Prote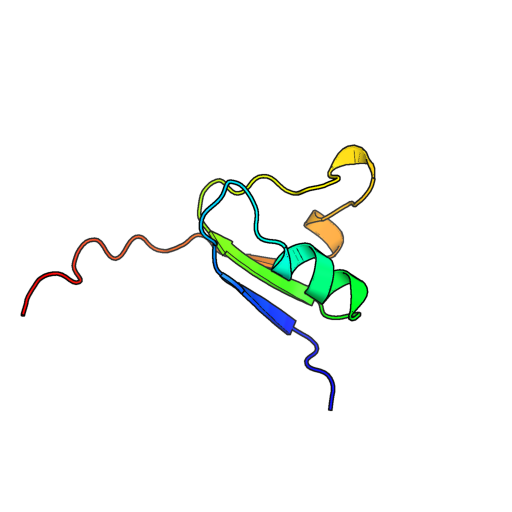in AF-D7LR98-F1 (afdb_monomer_lite)

Secondary structure (DSSP, 8-state):
---SEEEEE--SSSS-HHHHHHHHTT-EEEEE-SSPPPTTTTT--GGGT-EEE-----------

Organism: Arabidopsis lyrata subsp. lyrata (NCBI:txid81972)

Structure (mmCIF, N/CA/C/O backbone):
data_AF-D7LR98-F1
#
_entry.id   AF-D7LR98-F1
#
loop_
_atom_site.group_PDB
_atom_site.id
_atom_site.type_symbol
_atom_site.label_atom_id
_atom_site.label_alt_id
_atom_site.label_comp_id
_atom_site.label_asym_id
_atom_site.label_entity_id
_atom_site.label_seq_id
_atom_site.pdbx_PDB_ins_code
_atom_site.Cartn_x
_atom_site.Cartn_y
_atom_site.Cartn_z
_atom_site.occupancy
_atom_site.B_iso_or_equiv
_atom_site.auth_seq_id
_atom_site.auth_comp_id
_atom_site.auth_asym_id
_atom_site.auth_atom_id
_atom_site.pdbx_PDB_model_num
ATOM 1 N N . MET A 1 1 ? -0.459 -19.638 7.892 1.00 48.78 1 MET A N 1
ATOM 2 C CA . MET A 1 1 ? -1.478 -18.618 8.226 1.00 48.78 1 MET A CA 1
ATOM 3 C C . MET A 1 1 ? -1.168 -17.374 7.403 1.00 48.78 1 MET A C 1
ATOM 5 O O . MET A 1 1 ? -0.035 -16.919 7.465 1.00 48.78 1 MET A O 1
ATOM 9 N N . ARG A 1 2 ? -2.105 -16.881 6.584 1.00 69.69 2 ARG A N 1
ATOM 10 C CA . ARG A 1 2 ? -1.957 -15.639 5.801 1.00 69.69 2 ARG A CA 1
ATOM 11 C C . ARG A 1 2 ? -2.869 -14.593 6.443 1.00 69.69 2 ARG A C 1
ATOM 13 O O . ARG A 1 2 ? -4.033 -14.905 6.681 1.00 69.69 2 ARG A O 1
ATOM 20 N N . SER A 1 3 ? -2.345 -13.414 6.780 1.00 82.31 3 S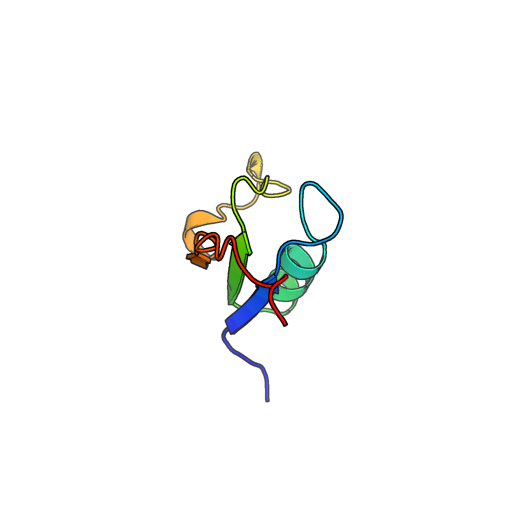ER A N 1
ATOM 21 C CA . SER A 1 3 ? -3.202 -12.318 7.246 1.00 82.31 3 SER A CA 1
ATOM 22 C C . SER A 1 3 ? -4.105 -11.870 6.099 1.00 82.31 3 SER A C 1
ATOM 24 O O . SER A 1 3 ? -3.650 -11.803 4.959 1.00 82.31 3 SER A O 1
ATOM 26 N N . ILE A 1 4 ? -5.371 -11.577 6.394 1.00 87.62 4 ILE A N 1
ATOM 27 C CA . ILE A 1 4 ? -6.311 -11.014 5.411 1.00 87.62 4 ILE A CA 1
ATOM 28 C C . ILE A 1 4 ? -6.015 -9.524 5.202 1.00 87.62 4 ILE A C 1
ATOM 30 O O . ILE A 1 4 ? -6.190 -9.020 4.100 1.00 87.62 4 ILE A O 1
ATOM 34 N N . PHE A 1 5 ? -5.509 -8.843 6.236 1.00 91.25 5 PHE A N 1
ATOM 35 C CA . PHE A 1 5 ? -5.186 -7.416 6.221 1.00 91.25 5 PHE A CA 1
ATOM 36 C C . PHE A 1 5 ? -3.702 -7.175 6.512 1.00 91.25 5 PHE A C 1
ATOM 38 O O . PHE A 1 5 ? -3.146 -7.763 7.445 1.00 91.25 5 PHE A O 1
ATOM 45 N N . CYS A 1 6 ? -3.061 -6.295 5.741 1.00 91.25 6 CYS A N 1
ATOM 46 C CA . CYS A 1 6 ? -1.636 -5.989 5.864 1.00 91.25 6 CYS A CA 1
ATOM 47 C C . CYS A 1 6 ? -1.421 -4.495 6.069 1.00 91.25 6 CYS A C 1
ATOM 49 O O . CYS A 1 6 ? -1.710 -3.682 5.191 1.00 91.25 6 CYS A O 1
ATOM 51 N N . LEU A 1 7 ? -0.875 -4.137 7.231 1.00 88.12 7 LEU A N 1
ATOM 52 C CA . LEU A 1 7 ? -0.561 -2.753 7.559 1.00 88.12 7 LEU A CA 1
ATOM 53 C C . LEU A 1 7 ? 0.576 -2.237 6.673 1.00 88.12 7 LEU A C 1
ATOM 55 O O . LEU A 1 7 ? 1.690 -2.758 6.680 1.00 88.12 7 LEU A O 1
ATOM 59 N N . CYS A 1 8 ? 0.285 -1.169 5.944 1.00 86.75 8 CYS A N 1
ATOM 60 C CA . CYS A 1 8 ? 1.192 -0.462 5.056 1.00 86.75 8 CYS A CA 1
ATOM 61 C C . CYS A 1 8 ? 1.398 0.962 5.596 1.00 86.75 8 CYS A C 1
ATOM 63 O O . CYS A 1 8 ? 0.840 1.916 5.048 1.00 86.75 8 CYS A O 1
ATOM 65 N N . PRO A 1 9 ? 2.157 1.138 6.697 1.00 82.00 9 PRO A N 1
ATOM 66 C CA . PRO A 1 9 ? 2.426 2.466 7.226 1.00 82.00 9 PRO A CA 1
ATOM 67 C C . PRO A 1 9 ? 3.199 3.290 6.197 1.00 82.00 9 PRO A C 1
ATOM 69 O O . PRO A 1 9 ? 4.049 2.748 5.470 1.00 82.00 9 PRO A O 1
ATOM 72 N N . PHE A 1 10 ? 2.915 4.594 6.166 1.00 76.44 10 PHE A N 1
ATOM 73 C CA . PHE A 1 10 ? 3.641 5.540 5.326 1.00 76.44 10 PHE A CA 1
ATOM 74 C C . PHE A 1 10 ? 5.159 5.367 5.500 1.00 76.44 10 PHE A C 1
ATOM 76 O O . PHE A 1 10 ? 5.664 5.254 6.619 1.00 76.44 10 PHE A O 1
ATOM 83 N N . GLY A 1 11 ? 5.865 5.240 4.377 1.00 67.38 11 GLY A N 1
ATOM 84 C CA . GLY A 1 11 ? 7.312 5.036 4.328 1.00 67.38 11 GLY A CA 1
ATOM 85 C C . GLY A 1 11 ? 8.073 6.337 4.079 1.00 67.38 11 GLY A C 1
ATOM 86 O O . GLY A 1 11 ? 7.516 7.421 4.153 1.00 67.38 11 GLY A O 1
ATOM 87 N N . TRP A 1 12 ? 9.357 6.219 3.741 1.00 59.88 12 TRP A N 1
ATOM 88 C CA . TRP A 1 12 ? 10.275 7.347 3.511 1.00 59.88 12 TRP A CA 1
ATOM 89 C C . TRP A 1 12 ? 10.022 8.130 2.200 1.00 59.88 12 TRP A C 1
ATOM 91 O O . TRP A 1 12 ? 10.765 9.048 1.877 1.00 59.88 12 TRP A O 1
ATOM 101 N N . GLY A 1 13 ? 8.987 7.786 1.426 1.00 71.62 13 GLY A N 1
ATOM 102 C CA . GLY A 1 13 ? 8.714 8.377 0.114 1.00 71.62 13 GLY A CA 1
ATOM 103 C C . GLY A 1 13 ? 7.223 8.525 -0.185 1.00 71.62 13 GLY A C 1
ATOM 104 O O . GLY A 1 13 ? 6.377 8.183 0.635 1.00 71.62 13 GLY A O 1
ATOM 105 N N . ILE A 1 14 ? 6.912 9.016 -1.389 1.00 73.69 14 ILE A N 1
ATOM 106 C CA . ILE A 1 14 ? 5.553 9.360 -1.858 1.00 73.69 14 ILE A CA 1
ATOM 107 C C . ILE A 1 14 ? 4.595 8.146 -1.841 1.00 73.69 14 ILE A C 1
ATOM 109 O O . ILE A 1 14 ? 3.381 8.306 -1.718 1.00 73.69 14 ILE A O 1
ATOM 113 N N . TRP A 1 15 ? 5.142 6.930 -1.915 1.00 80.31 15 TRP A N 1
ATOM 114 C CA . TRP A 1 15 ? 4.436 5.659 -1.752 1.00 80.31 15 TRP A CA 1
ATOM 115 C C . TRP A 1 15 ? 5.353 4.613 -1.096 1.00 80.31 15 TRP A C 1
ATOM 117 O O . TRP A 1 15 ? 6.571 4.788 -1.034 1.00 80.31 15 TRP A O 1
ATOM 127 N N . SER A 1 16 ? 4.778 3.520 -0.579 1.00 82.50 16 SER A N 1
ATOM 128 C CA . SER A 1 16 ? 5.535 2.422 0.040 1.00 82.50 16 SER A CA 1
ATOM 129 C C . SER A 1 16 ? 5.476 1.154 -0.823 1.00 82.50 16 SER A C 1
ATOM 131 O O . SER A 1 16 ? 4.367 0.724 -1.143 1.00 82.50 16 SER A O 1
ATOM 133 N N . PRO A 1 17 ? 6.614 0.489 -1.119 1.00 86.19 17 PRO A N 1
ATOM 134 C CA . PRO A 1 17 ? 6.631 -0.808 -1.811 1.00 86.19 17 PRO A CA 1
ATOM 135 C C . PRO A 1 17 ? 5.765 -1.876 -1.135 1.00 86.19 17 PRO A C 1
ATOM 137 O O . PRO A 1 17 ? 5.144 -2.692 -1.813 1.00 86.19 17 PRO A O 1
ATOM 140 N N . ARG A 1 18 ? 5.622 -1.787 0.196 1.00 87.12 18 ARG A N 1
ATOM 141 C CA . ARG A 1 18 ? 4.775 -2.668 1.015 1.00 87.12 18 ARG A CA 1
ATOM 142 C C . ARG A 1 18 ? 3.316 -2.711 0.552 1.00 87.12 18 ARG A C 1
ATOM 144 O O . ARG A 1 18 ? 2.659 -3.738 0.710 1.00 87.12 18 ARG A O 1
ATOM 151 N N . LEU A 1 19 ? 2.810 -1.624 -0.037 1.00 89.00 19 LEU A N 1
ATOM 152 C CA . LEU A 1 19 ? 1.463 -1.574 -0.612 1.00 89.00 19 LEU A CA 1
ATOM 153 C C . LEU A 1 19 ? 1.308 -2.580 -1.761 1.00 89.00 19 LEU A C 1
ATOM 155 O O . LEU A 1 19 ? 0.327 -3.314 -1.823 1.00 89.00 19 LEU A O 1
ATOM 159 N N . VAL A 1 20 ? 2.294 -2.634 -2.657 1.00 89.56 20 VAL A N 1
ATOM 160 C CA . VAL A 1 20 ? 2.275 -3.535 -3.814 1.00 89.56 20 VAL A CA 1
ATOM 161 C C . VAL A 1 20 ? 2.564 -4.966 -3.372 1.00 89.56 20 VAL A C 1
ATOM 163 O O . VAL A 1 20 ? 1.859 -5.888 -3.771 1.00 89.56 20 VAL A O 1
ATOM 166 N N . GLU A 1 21 ? 3.556 -5.157 -2.502 1.00 89.56 21 GLU A N 1
ATOM 167 C CA . GLU A 1 21 ? 3.930 -6.479 -1.988 1.00 89.56 21 GLU A CA 1
ATOM 168 C C . GLU A 1 21 ? 2.777 -7.163 -1.244 1.00 89.56 21 GLU A C 1
ATOM 170 O O . GLU A 1 21 ? 2.546 -8.360 -1.431 1.00 89.56 21 GLU A O 1
ATOM 175 N N . SER A 1 22 ? 2.018 -6.416 -0.435 1.00 90.38 22 SER A N 1
ATOM 176 C CA . SER A 1 22 ? 0.846 -6.947 0.269 1.00 90.38 22 SER A CA 1
ATOM 177 C C . SER A 1 22 ? -0.284 -7.329 -0.687 1.00 90.38 22 SER A C 1
ATOM 179 O O . SER A 1 22 ? -0.812 -8.437 -0.569 1.00 90.38 22 SER A O 1
ATOM 181 N N . ALA A 1 23 ? -0.589 -6.485 -1.677 1.00 89.69 23 ALA A N 1
ATOM 182 C CA . ALA A 1 23 ? -1.595 -6.779 -2.695 1.00 89.69 23 ALA A CA 1
ATOM 183 C C . ALA A 1 23 ? -1.234 -8.025 -3.526 1.00 89.69 23 ALA A C 1
ATOM 185 O O . ALA A 1 23 ? -2.057 -8.926 -3.688 1.00 89.69 23 ALA A O 1
ATOM 186 N N . VAL A 1 24 ? 0.019 -8.137 -3.985 1.00 90.69 24 VAL A N 1
ATOM 187 C CA . VAL A 1 24 ? 0.525 -9.318 -4.718 1.00 90.69 24 VAL A CA 1
ATOM 188 C C . VAL A 1 24 ? 0.509 -10.566 -3.836 1.00 90.69 24 VAL A C 1
ATOM 190 O O . VAL A 1 24 ? 0.215 -11.669 -4.295 1.00 90.69 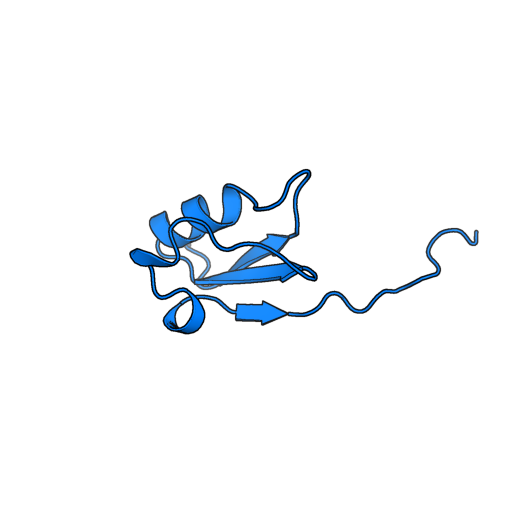24 VAL A O 1
ATOM 193 N N . SER A 1 25 ? 0.749 -10.395 -2.539 1.00 90.31 25 SER A N 1
ATOM 194 C CA . SER A 1 25 ? 0.621 -11.459 -1.549 1.00 90.31 25 SER A CA 1
ATOM 195 C C . SER A 1 25 ? -0.835 -11.803 -1.219 1.00 90.31 25 SER A C 1
ATOM 197 O O . SER A 1 25 ? -1.056 -12.543 -0.266 1.00 90.31 25 SER A O 1
ATOM 199 N N . GLY A 1 26 ? -1.834 -11.305 -1.955 1.00 89.38 26 GLY A N 1
ATOM 200 C CA . GLY A 1 26 ? -3.253 -11.607 -1.738 1.00 89.38 26 GLY A CA 1
ATOM 201 C C . GLY A 1 26 ? -3.797 -11.096 -0.403 1.00 89.38 26 GLY A C 1
ATOM 202 O O . GLY A 1 26 ? -4.766 -11.646 0.115 1.00 89.38 26 GLY A O 1
ATOM 203 N N . CYS A 1 27 ? -3.138 -10.099 0.177 1.00 92.38 27 CYS A N 1
ATOM 204 C CA . CYS A 1 27 ? -3.533 -9.448 1.412 1.00 92.38 27 CYS A CA 1
ATOM 205 C C . CYS A 1 27 ? -4.184 -8.103 1.084 1.00 92.38 27 CYS A C 1
ATOM 207 O O . CYS A 1 27 ? -3.699 -7.392 0.207 1.00 92.38 27 CYS A O 1
ATOM 209 N N . VAL A 1 28 ? -5.246 -7.728 1.797 1.00 92.31 28 VAL A N 1
ATOM 210 C CA . VAL A 1 28 ? -5.882 -6.412 1.668 1.00 92.31 28 VAL A CA 1
ATOM 211 C C . VAL A 1 28 ? -4.986 -5.372 2.351 1.00 92.31 28 VAL A C 1
ATOM 213 O O . VAL A 1 28 ? -4.824 -5.420 3.578 1.00 92.31 28 VAL A O 1
ATOM 216 N N . PRO A 1 29 ? -4.359 -4.441 1.612 1.00 92.12 29 PRO A N 1
ATOM 217 C CA . PRO A 1 29 ? -3.551 -3.399 2.220 1.00 92.12 29 PRO A CA 1
ATOM 218 C C . PRO A 1 29 ? -4.397 -2.461 3.086 1.00 92.12 29 PRO A C 1
ATOM 220 O O . PRO A 1 29 ? -5.513 -2.074 2.738 1.00 92.12 29 PRO A O 1
ATOM 223 N N . VAL A 1 30 ? -3.823 -2.059 4.217 1.00 91.81 30 VAL A N 1
ATOM 224 C CA . VAL A 1 30 ? -4.360 -1.034 5.113 1.00 91.81 30 VAL A CA 1
ATOM 225 C C . VAL A 1 30 ? -3.309 0.058 5.246 1.00 91.81 30 VAL A C 1
ATOM 227 O O . VAL A 1 30 ? -2.291 -0.130 5.913 1.00 91.81 30 VAL A O 1
ATOM 230 N N . VAL A 1 31 ? -3.521 1.192 4.589 1.00 89.19 31 VAL A N 1
ATOM 231 C CA . VAL A 1 31 ? -2.587 2.321 4.592 1.00 89.19 31 VAL A CA 1
ATOM 232 C C . VAL A 1 31 ? -2.993 3.332 5.655 1.00 89.19 31 VAL A C 1
ATOM 234 O O . VAL A 1 31 ? -4.136 3.778 5.698 1.00 89.19 31 VAL A O 1
ATOM 237 N N . ILE A 1 32 ? -2.026 3.717 6.490 1.00 86.50 32 ILE A N 1
ATOM 238 C CA . ILE A 1 32 ? -2.172 4.784 7.487 1.00 86.50 32 ILE A CA 1
ATOM 239 C C . ILE A 1 32 ? -1.245 5.926 7.067 1.00 86.50 32 ILE A C 1
ATOM 241 O O . ILE A 1 32 ? -0.039 5.886 7.335 1.00 86.50 32 ILE A O 1
ATOM 245 N N . ALA A 1 33 ? -1.787 6.896 6.331 1.00 81.31 33 ALA A N 1
ATOM 246 C CA . ALA A 1 33 ? -1.025 7.989 5.732 1.00 81.31 33 ALA A CA 1
ATOM 247 C C . ALA A 1 33 ? -1.932 9.159 5.330 1.00 81.31 33 ALA A C 1
ATOM 249 O O . ALA A 1 33 ? -3.080 8.951 4.943 1.00 81.31 33 ALA A O 1
ATOM 250 N N . ASN A 1 34 ? -1.376 10.372 5.327 1.00 78.94 34 ASN A N 1
ATOM 251 C CA . ASN A 1 34 ? -2.009 11.551 4.739 1.00 78.94 34 ASN A CA 1
ATOM 252 C C . ASN A 1 34 ? -1.326 11.837 3.390 1.00 78.94 34 ASN A C 1
ATOM 254 O O . ASN A 1 34 ? -0.101 11.910 3.336 1.00 78.94 34 ASN A O 1
ATOM 258 N N . GLY A 1 35 ? -2.098 11.971 2.305 1.00 76.50 35 GLY A N 1
ATOM 259 C CA . GLY A 1 35 ? -1.574 12.414 1.002 1.00 76.50 35 GLY A CA 1
ATOM 260 C C . GLY A 1 35 ? -0.653 11.431 0.262 1.00 76.50 35 GLY A C 1
ATOM 261 O O . GLY A 1 35 ? 0.251 11.868 -0.443 1.00 76.50 35 GLY A O 1
ATOM 262 N N . ILE A 1 36 ? -0.853 10.116 0.410 1.00 82.88 36 ILE A N 1
ATOM 263 C CA . ILE A 1 36 ? -0.095 9.106 -0.352 1.00 82.88 36 ILE A CA 1
ATOM 264 C C . ILE A 1 36 ? -0.534 9.075 -1.825 1.00 82.88 36 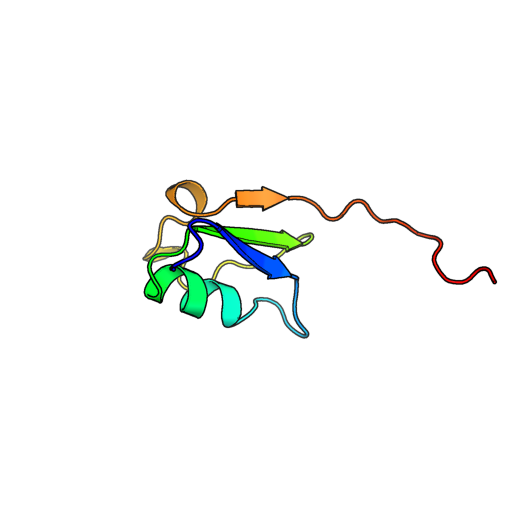ILE A C 1
ATOM 266 O O . ILE A 1 36 ? -1.729 9.124 -2.122 1.00 82.88 36 ILE A O 1
ATOM 270 N N . GLN A 1 37 ? 0.420 8.930 -2.748 1.00 85.31 37 GLN A N 1
ATOM 271 C CA . GLN A 1 37 ? 0.110 8.636 -4.147 1.00 85.31 37 GLN A CA 1
ATOM 272 C C . GLN A 1 37 ? 0.048 7.123 -4.344 1.00 85.31 37 GLN A C 1
ATOM 274 O O . GLN A 1 37 ? 0.944 6.392 -3.926 1.00 85.31 37 GLN A O 1
ATOM 279 N N . LEU A 1 38 ? -1.004 6.635 -4.992 1.00 88.38 38 LEU A N 1
ATOM 280 C CA . LEU A 1 38 ? -1.160 5.207 -5.238 1.00 88.38 38 LEU A CA 1
ATOM 281 C C . LEU A 1 38 ? -0.430 4.829 -6.537 1.00 88.38 38 LEU A C 1
ATOM 283 O O . LEU A 1 38 ? -0.713 5.420 -7.583 1.00 88.38 38 LEU A O 1
ATOM 287 N N . PRO A 1 39 ? 0.519 3.878 -6.503 1.00 88.19 39 PRO A N 1
ATOM 288 C CA . PRO A 1 39 ? 1.245 3.466 -7.697 1.00 88.19 39 PRO A CA 1
ATOM 289 C C . PRO A 1 39 ? 0.294 2.753 -8.664 1.00 88.19 39 PRO A C 1
ATOM 291 O O . PRO A 1 39 ? -0.598 2.031 -8.232 1.00 88.19 39 PRO A O 1
ATOM 294 N N . PHE A 1 40 ? 0.486 2.917 -9.973 1.00 89.69 40 PHE A N 1
ATOM 295 C CA . PHE A 1 40 ? -0.344 2.259 -10.996 1.00 89.69 40 PHE A CA 1
ATOM 296 C C . PHE A 1 40 ? -1.854 2.545 -10.874 1.00 89.69 40 PHE A C 1
ATOM 298 O O . PHE A 1 40 ? -2.660 1.678 -11.200 1.00 89.69 40 PHE A O 1
ATOM 305 N N . SER A 1 41 ? -2.257 3.737 -10.423 1.00 88.25 41 SER A N 1
ATOM 306 C CA . SER A 1 41 ? -3.673 4.132 -10.297 1.00 88.25 41 SER A CA 1
ATOM 307 C C . SER A 1 41 ? -4.485 3.990 -11.590 1.00 88.25 41 SER A C 1
ATOM 309 O O . SER A 1 41 ? -5.686 3.759 -11.529 1.00 88.25 41 SER A O 1
ATOM 311 N N . GLU A 1 42 ? -3.826 4.076 -12.748 1.00 90.25 42 GLU A N 1
ATOM 312 C CA . GLU A 1 42 ? -4.444 3.888 -14.070 1.00 90.25 42 GLU A CA 1
ATOM 313 C C . GLU A 1 42 ? -4.791 2.422 -14.379 1.00 90.25 42 GLU A C 1
ATOM 315 O O . GLU A 1 42 ? -5.614 2.138 -15.245 1.00 90.25 42 GLU A O 1
ATOM 320 N N . ILE A 1 43 ? -4.139 1.478 -13.697 1.00 92.38 43 ILE A N 1
ATOM 321 C CA . ILE A 1 43 ? -4.248 0.037 -13.961 1.00 92.38 43 ILE A CA 1
ATOM 322 C C . ILE A 1 43 ? -4.969 -0.663 -12.804 1.00 92.38 43 ILE A C 1
ATOM 324 O O . ILE A 1 43 ? -5.761 -1.580 -13.015 1.00 92.38 43 ILE A O 1
ATOM 328 N N . VAL A 1 44 ? -4.703 -0.232 -11.570 1.00 90.31 44 VAL A N 1
ATOM 329 C CA . VAL A 1 44 ? -5.209 -0.845 -10.343 1.00 90.31 44 VAL A CA 1
ATOM 330 C C . VAL A 1 44 ? -6.243 0.069 -9.698 1.00 90.31 44 VAL A C 1
ATOM 332 O O . VAL A 1 44 ? -5.938 1.183 -9.269 1.00 90.31 44 VAL A O 1
ATOM 335 N N . ARG A 1 45 ? -7.471 -0.441 -9.549 1.00 91.12 45 ARG A N 1
ATOM 336 C CA . ARG A 1 45 ? -8.554 0.241 -8.828 1.00 91.12 45 ARG A CA 1
ATOM 337 C C . ARG A 1 45 ? -8.391 0.078 -7.319 1.00 91.12 45 ARG A C 1
ATOM 339 O O . ARG A 1 45 ? -9.132 -0.650 -6.668 1.00 91.12 45 ARG A O 1
ATOM 346 N N . TRP A 1 46 ? -7.410 0.777 -6.754 1.00 89.62 46 TRP A N 1
ATOM 347 C CA . TRP A 1 46 ? -7.114 0.740 -5.321 1.00 89.62 46 TRP A CA 1
ATOM 348 C C . TRP A 1 46 ? -8.321 0.9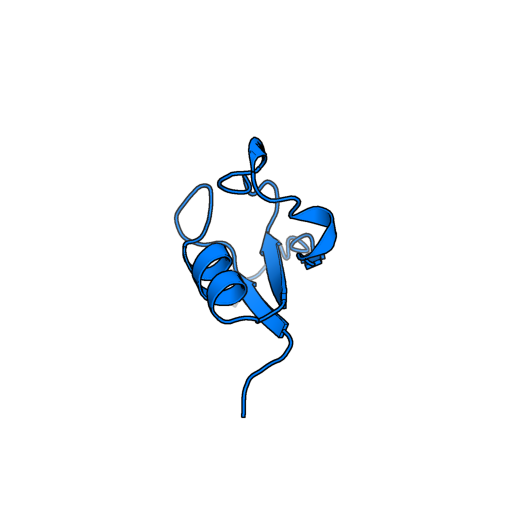61 -4.402 1.00 89.62 46 TRP A C 1
ATOM 350 O O . TRP A 1 46 ? -8.414 0.218 -3.432 1.00 89.62 46 TRP A O 1
ATOM 360 N N . PRO A 1 47 ? -9.272 1.881 -4.673 1.00 87.69 47 PRO A N 1
ATOM 361 C CA . PRO A 1 47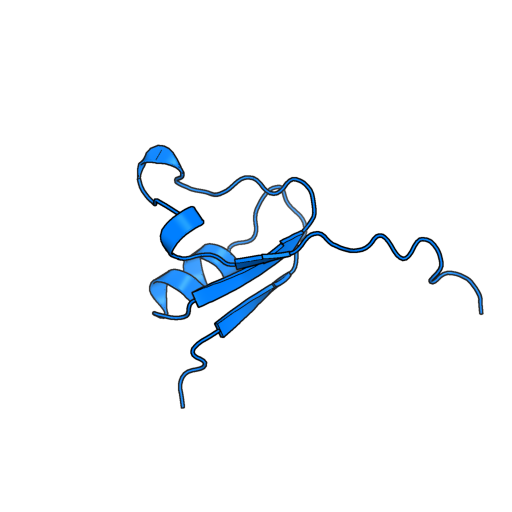 ? -10.432 2.072 -3.797 1.00 87.69 47 PRO A CA 1
ATOM 362 C C . PRO A 1 47 ? -11.287 0.813 -3.572 1.00 87.69 47 PRO A C 1
ATOM 364 O O . PRO A 1 47 ? -12.020 0.753 -2.593 1.00 87.69 47 PRO A O 1
ATOM 367 N N . GLU A 1 48 ? -11.191 -0.195 -4.447 1.00 90.69 48 GLU A N 1
ATOM 368 C CA . GLU A 1 48 ? -11.901 -1.475 -4.303 1.00 90.69 48 GLU A CA 1
ATOM 369 C C . GLU A 1 48 ? -11.160 -2.474 -3.402 1.00 90.69 48 GLU A C 1
ATOM 371 O O . GLU A 1 48 ? -11.762 -3.423 -2.906 1.00 90.69 48 GLU A O 1
ATOM 376 N N . ILE A 1 49 ? -9.853 -2.285 -3.199 1.00 89.56 49 ILE A N 1
ATOM 377 C CA . ILE A 1 49 ? -8.962 -3.283 -2.586 1.00 89.56 49 ILE A CA 1
ATOM 378 C C . ILE A 1 49 ? -8.092 -2.727 -1.451 1.00 89.56 49 ILE A C 1
ATOM 380 O O . ILE A 1 49 ? -7.283 -3.460 -0.895 1.00 89.56 49 ILE A O 1
ATOM 384 N N . LEU A 1 50 ? -8.219 -1.444 -1.114 1.00 88.62 50 LEU A N 1
ATOM 385 C CA . LEU A 1 50 ? -7.380 -0.741 -0.146 1.00 88.62 50 LEU A CA 1
ATOM 386 C C . LEU A 1 50 ? -8.241 -0.052 0.912 1.00 88.62 50 LEU A C 1
ATOM 388 O O . LEU A 1 50 ? -9.164 0.695 0.595 1.00 88.62 50 LEU A O 1
ATOM 392 N N . LEU A 1 51 ? -7.857 -0.219 2.176 1.00 89.94 51 LEU A N 1
ATOM 393 C CA . LEU A 1 51 ? -8.364 0.588 3.281 1.00 89.94 51 LEU A CA 1
ATOM 394 C C . LEU A 1 51 ? -7.389 1.729 3.573 1.00 89.94 51 LEU A C 1
ATOM 396 O O . LEU A 1 51 ? -6.233 1.495 3.920 1.00 89.94 51 LEU A O 1
ATOM 400 N N . MET A 1 52 ? -7.867 2.964 3.450 1.00 87.12 52 MET A N 1
ATOM 401 C CA . MET A 1 52 ? -7.110 4.174 3.765 1.00 87.12 52 MET A CA 1
ATOM 402 C C . MET A 1 52 ? -7.606 4.753 5.086 1.00 87.12 52 MET A C 1
ATOM 404 O O . MET A 1 52 ? -8.782 5.087 5.219 1.00 87.12 52 MET A O 1
ATOM 408 N N . MET A 1 53 ? -6.708 4.901 6.054 1.00 85.44 53 MET A N 1
ATOM 409 C CA . MET A 1 53 ? -6.958 5.645 7.283 1.00 85.44 53 MET A CA 1
ATOM 410 C C . MET A 1 53 ? -6.068 6.881 7.309 1.00 85.44 53 MET A C 1
ATOM 412 O O . MET A 1 53 ? -4.850 6.795 7.133 1.00 85.44 53 MET A O 1
ATOM 416 N N . ALA A 1 54 ? -6.683 8.035 7.559 1.00 80.06 54 ALA A N 1
ATOM 417 C CA . ALA A 1 54 ? -5.931 9.246 7.828 1.00 80.06 54 ALA A CA 1
ATOM 418 C C . ALA A 1 54 ? -5.123 9.044 9.111 1.00 80.06 54 ALA A C 1
ATOM 420 O O . ALA A 1 54 ? -5.631 8.528 10.114 1.00 80.06 54 ALA A O 1
ATOM 421 N N . LYS A 1 55 ? -3.860 9.463 9.092 1.00 71.69 55 LYS A N 1
ATOM 422 C CA . LYS A 1 55 ? -3.101 9.540 10.331 1.00 71.69 55 LYS A CA 1
ATOM 423 C C . LYS A 1 55 ? -3.711 10.683 11.137 1.00 71.69 55 LYS A C 1
ATOM 425 O O . LYS A 1 55 ? -3.692 11.828 10.690 1.00 71.69 55 LYS A O 1
ATOM 430 N N . LYS A 1 56 ? -4.275 10.367 12.305 1.00 70.06 56 LYS A N 1
ATOM 431 C CA . LYS A 1 56 ? -4.601 11.387 13.300 1.00 70.06 56 LYS A CA 1
ATOM 432 C C . LYS A 1 56 ? -3.266 11.993 13.717 1.00 70.06 56 LYS A C 1
ATOM 434 O O . LYS A 1 56 ? -2.424 11.282 14.264 1.00 70.06 56 LYS A O 1
ATOM 439 N N . ASP A 1 57 ? -3.036 13.246 13.345 1.00 60.72 57 ASP A N 1
ATOM 440 C CA . ASP A 1 57 ? -1.835 13.977 13.730 1.00 60.72 57 ASP A CA 1
ATOM 441 C C . ASP A 1 57 ? -1.822 14.126 15.256 1.00 60.72 57 ASP A C 1
ATOM 443 O O . ASP A 1 57 ? -2.319 15.108 15.803 1.00 60.72 57 ASP A O 1
ATOM 447 N N . ASP A 1 58 ? -1.245 13.153 15.962 1.00 55.19 58 ASP A N 1
ATOM 448 C CA . ASP A 1 58 ? -0.746 13.368 17.317 1.00 55.19 58 ASP A CA 1
ATOM 449 C C . ASP A 1 58 ? 0.505 14.250 17.209 1.00 55.19 58 ASP A C 1
ATOM 451 O O . ASP A 1 58 ? 1.652 13.812 17.323 1.00 55.19 58 ASP A O 1
ATOM 455 N N . MET A 1 59 ? 0.275 15.541 16.964 1.00 53.03 59 MET A N 1
ATOM 456 C CA . MET A 1 59 ? 1.190 16.597 17.379 1.00 53.03 59 MET A CA 1
ATOM 457 C C . MET A 1 59 ? 1.256 16.574 18.910 1.00 53.03 59 MET A C 1
ATOM 459 O O . MET A 1 59 ? 0.524 17.321 19.549 1.00 53.03 59 MET A O 1
ATOM 463 N N . ASN A 1 60 ? 2.060 15.680 19.494 1.00 50.31 60 ASN A N 1
ATOM 464 C CA . ASN A 1 60 ? 2.755 15.827 20.788 1.00 50.31 60 ASN A CA 1
ATOM 465 C C . ASN A 1 60 ? 3.330 14.481 21.268 1.00 50.31 60 ASN A C 1
ATOM 467 O O . ASN A 1 60 ? 2.896 13.919 22.267 1.00 50.31 60 ASN A O 1
ATOM 471 N N . LEU A 1 61 ? 4.371 13.986 20.598 1.00 54.41 61 LEU A N 1
ATOM 472 C CA . LEU A 1 61 ? 5.250 12.944 21.152 1.00 54.41 61 LEU A CA 1
ATOM 473 C C . LEU A 1 61 ? 6.708 13.430 21.241 1.00 54.41 61 LEU A C 1
ATOM 475 O O . LEU A 1 61 ? 7.650 12.701 20.958 1.00 54.41 61 LEU A O 1
ATOM 479 N N . GLN A 1 62 ? 6.876 14.690 21.661 1.00 49.12 62 GLN A N 1
ATOM 480 C CA . GLN A 1 62 ? 8.137 15.244 22.184 1.00 49.12 62 GLN A CA 1
ATOM 481 C C . GLN A 1 62 ? 7.926 15.984 23.517 1.00 49.12 62 GLN A C 1
ATOM 483 O O . GLN A 1 62 ? 8.454 17.069 23.746 1.00 49.12 62 GLN A O 1
ATOM 488 N N . LYS A 1 63 ? 7.131 15.408 24.417 1.00 47.00 63 LYS A N 1
ATOM 489 C CA . LYS A 1 63 ? 7.187 15.756 25.839 1.00 47.00 63 LYS A CA 1
ATOM 490 C C . LYS A 1 63 ? 7.188 14.465 26.638 1.00 47.00 63 LYS A C 1
ATOM 492 O O . LYS A 1 63 ? 6.116 13.934 26.895 1.00 47.00 63 LYS A O 1
ATOM 497 N N . ILE A 1 64 ? 8.384 13.951 26.914 1.00 41.94 64 ILE A N 1
ATOM 498 C CA . ILE A 1 64 ? 8.975 13.692 28.242 1.00 41.94 64 ILE A CA 1
ATOM 499 C C . ILE A 1 64 ? 10.478 13.517 28.009 1.00 41.94 64 ILE A C 1
ATOM 501 O O . ILE A 1 64 ? 10.831 12.805 27.042 1.00 41.94 64 ILE A O 1
#

Radius of gyration: 13.21 Å; chains: 1; bounding box: 22×35×42 Å

Sequence (64 aa):
MRSIFCLCPFGWGIWSPRLVESAVSGCVPVVIANGIQLPFSEIVRWPEILLMMAKKDDMNLQKI

InterPro domains:
  IPR004263 Exostosin-like [PTHR11062] (2-62)
  IPR040911 Exostosin, GT47 domain [PF03016] (2-63)

Foldseek 3Di:
DQEQEDEQEDDPDLGDPSCVVCVVVNHQYEYAEDRRDDPPVVPDVNVVRYHYDYHPPPPDPPDD

pLDDT: mean 80.34, std 13.77, range [41.94, 92.38]